Protein AF-A0A7H4N8R5-F1 (afdb_monomer)

Organism: NCBI:txid1134687

Sequence (79 aa):
MLNLTLPAEAGLITPQPGEVLMVTNADLREPANVTCWPTQKLFEQRLETALETLGYRLRRGPSGQRAARSRVYQQPERR

Solvent-accessible surface area (backbone atoms only — not comparable to full-atom values): 5299 Å² total; per-residue (Å²): 134,90,87,79,84,76,77,80,81,70,73,70,45,71,70,57,93,57,42,44,74,47,72,82,87,76,65,94,49,62,71,65,40,65,71,42,46,70,61,50,53,54,53,50,52,54,48,38,57,57,34,44,80,73,67,31,44,72,41,82,48,66,87,94,56,50,59,72,78,74,85,78,80,75,76,78,82,84,126

Mean predicted aligned error: 7.95 Å

Nearest PDB structures (foldseek):
  2e7g-assembly1_A  TM=4.656E-01  e=4.820E+00  Homo sapiens

Radius of gyration: 15.93 Å; Cα contacts (8 Å, |Δi|>4): 54; chains: 1; bounding box: 28×38×39 Å

Secondary structure (DSSP, 8-state):
-----PPPPPPPB-PPTTEEEE-PPPPSSHHHHHHHHHHHHHHHHHHHHHHHHTT-EEEEPPTTPPBSS----PPPP--

Structure (mmCIF, N/CA/C/O backbone):
data_AF-A0A7H4N8R5-F1
#
_entry.id   AF-A0A7H4N8R5-F1
#
loop_
_atom_site.group_PDB
_atom_site.id
_atom_site.type_symbol
_atom_site.label_atom_id
_atom_site.label_alt_id
_atom_site.label_comp_id
_atom_site.label_asym_id
_atom_site.label_entity_id
_atom_site.label_seq_id
_atom_site.pdbx_PDB_ins_code
_atom_site.Cartn_x
_atom_site.Cartn_y
_atom_site.Cartn_z
_atom_site.occupancy
_atom_site.B_iso_or_equiv
_atom_site.auth_seq_id
_atom_site.auth_comp_id
_atom_site.auth_asym_id
_atom_site.auth_atom_id
_atom_site.pdbx_PDB_model_num
ATOM 1 N N . MET A 1 1 ? 0.076 -27.790 -26.094 1.00 63.09 1 MET A N 1
ATOM 2 C CA . MET A 1 1 ? -0.839 -27.494 -24.972 1.00 63.09 1 MET A CA 1
ATOM 3 C C . MET A 1 1 ? 0.016 -27.433 -23.715 1.00 63.09 1 MET A C 1
ATOM 5 O O . MET A 1 1 ? 0.741 -28.388 -23.470 1.00 63.09 1 MET A O 1
ATOM 9 N N . LEU A 1 2 ? 0.053 -26.301 -23.012 1.00 75.62 2 LEU A N 1
ATOM 10 C CA . LEU A 1 2 ? 0.833 -26.168 -21.775 1.00 75.62 2 LEU A CA 1
ATOM 11 C C . LEU A 1 2 ? 0.070 -26.859 -20.640 1.00 75.62 2 LEU A C 1
ATOM 13 O O . LEU A 1 2 ? -1.077 -26.505 -20.385 1.00 75.62 2 LEU A O 1
ATOM 17 N N . ASN A 1 3 ? 0.695 -27.843 -19.992 1.00 81.00 3 ASN A N 1
ATOM 18 C CA . ASN A 1 3 ? 0.148 -28.491 -18.803 1.00 81.00 3 ASN A CA 1
ATOM 19 C C . ASN A 1 3 ? 0.772 -27.807 -17.582 1.00 81.00 3 ASN A C 1
ATOM 21 O O . ASN A 1 3 ? 1.937 -28.044 -17.262 1.00 81.00 3 ASN A O 1
ATOM 25 N N . LEU A 1 4 ? 0.032 -26.876 -16.979 1.00 84.31 4 LEU A N 1
ATOM 26 C CA . LEU A 1 4 ? 0.502 -26.058 -15.863 1.00 84.31 4 LEU A CA 1
ATOM 27 C C . LEU A 1 4 ? -0.147 -26.544 -14.570 1.00 84.31 4 LEU A C 1
ATOM 29 O O . LEU A 1 4 ? -1.357 -26.417 -14.391 1.00 84.31 4 LEU A O 1
ATOM 33 N N . THR A 1 5 ? 0.670 -27.065 -13.659 1.00 86.81 5 THR A N 1
ATOM 34 C CA . THR A 1 5 ? 0.250 -27.367 -12.290 1.00 86.81 5 THR A CA 1
ATOM 35 C C . THR A 1 5 ? 0.500 -26.131 -11.437 1.00 86.81 5 THR A C 1
ATOM 37 O O . THR A 1 5 ? 1.649 -25.783 -11.165 1.00 86.81 5 THR A O 1
ATOM 40 N N . LEU A 1 6 ? -0.570 -25.436 -11.052 1.00 83.75 6 LEU A N 1
ATOM 41 C CA . LEU A 1 6 ? -0.465 -24.294 -10.148 1.00 83.75 6 LEU A CA 1
ATOM 42 C C . LEU A 1 6 ? -0.176 -24.774 -8.715 1.00 83.75 6 LEU A C 1
ATOM 44 O O . LEU A 1 6 ? -0.657 -25.840 -8.320 1.00 83.75 6 LEU A O 1
ATOM 48 N N . PRO A 1 7 ? 0.593 -24.006 -7.925 1.00 84.12 7 PRO A N 1
ATOM 49 C CA . PRO A 1 7 ? 0.756 -24.283 -6.505 1.00 84.12 7 PRO A CA 1
ATOM 50 C C . PRO A 1 7 ? -0.591 -24.179 -5.778 1.00 84.12 7 PRO A C 1
ATOM 52 O O . PRO A 1 7 ? -1.502 -23.479 -6.224 1.00 84.12 7 PRO A O 1
ATOM 55 N N . ALA A 1 8 ? -0.706 -24.873 -4.644 1.00 83.00 8 ALA A N 1
ATOM 56 C CA . ALA A 1 8 ? -1.897 -24.800 -3.806 1.00 83.00 8 ALA A CA 1
ATOM 57 C C . ALA A 1 8 ? -2.165 -23.349 -3.368 1.00 83.00 8 ALA A C 1
ATOM 59 O O . ALA A 1 8 ? -1.233 -22.618 -3.020 1.00 83.00 8 ALA A O 1
ATOM 60 N N . GLU A 1 9 ? -3.436 -22.939 -3.394 1.00 80.06 9 GLU A N 1
ATOM 61 C CA . GLU A 1 9 ? -3.842 -21.591 -2.994 1.00 80.06 9 GLU A CA 1
ATOM 62 C C . GLU A 1 9 ? -3.472 -21.360 -1.523 1.00 80.06 9 GLU A C 1
ATOM 64 O O . GLU A 1 9 ? -3.746 -22.187 -0.649 1.00 80.06 9 GLU A O 1
ATOM 69 N N . ALA A 1 10 ? -2.820 -20.232 -1.250 1.00 79.62 10 ALA A N 1
ATOM 70 C CA . ALA A 1 10 ? -2.510 -19.842 0.114 1.00 79.62 10 ALA A CA 1
ATOM 71 C C . ALA A 1 10 ? -3.798 -19.514 0.889 1.00 79.62 10 ALA A C 1
ATOM 73 O O . ALA A 1 10 ? -4.802 -19.080 0.322 1.00 79.62 10 ALA A O 1
ATOM 74 N N . GLY A 1 11 ? -3.757 -19.715 2.208 1.00 81.31 11 GLY A N 1
ATOM 75 C CA . GLY A 1 11 ? -4.895 -19.448 3.085 1.00 81.31 11 GLY A CA 1
ATOM 76 C C . GLY A 1 11 ? -5.349 -17.986 3.057 1.00 81.31 11 GLY A C 1
ATOM 77 O O . GLY A 1 11 ? -4.581 -17.072 2.755 1.00 81.31 11 GLY A O 1
ATOM 78 N N . LEU A 1 12 ? -6.617 -17.762 3.406 1.00 83.19 12 LEU A N 1
ATOM 79 C CA . LEU A 1 12 ? -7.185 -16.418 3.487 1.00 83.19 12 LEU A CA 1
ATOM 80 C C . LEU A 1 12 ? -6.500 -15.599 4.583 1.00 83.19 12 LEU A C 1
ATOM 82 O O . LEU A 1 12 ? -6.367 -16.048 5.723 1.00 83.19 12 LEU A O 1
ATOM 86 N N . ILE A 1 13 ? -6.152 -14.353 4.264 1.00 84.62 13 ILE A N 1
ATOM 87 C CA . ILE A 1 13 ? -5.657 -13.400 5.258 1.00 84.62 13 ILE A CA 1
ATOM 88 C C . ILE A 1 13 ? -6.841 -12.629 5.832 1.00 84.62 13 ILE A C 1
ATOM 90 O O . ILE A 1 13 ? -7.669 -12.084 5.098 1.00 84.62 13 ILE A O 1
ATOM 94 N N . THR A 1 14 ? -6.892 -12.537 7.159 1.00 86.69 14 THR A N 1
ATOM 95 C CA . THR A 1 14 ? -7.869 -11.710 7.872 1.00 86.69 14 THR A CA 1
ATOM 96 C C . THR A 1 14 ? -7.150 -10.528 8.525 1.00 86.69 14 THR A C 1
ATOM 98 O O . THR A 1 14 ? -6.135 -10.752 9.188 1.00 86.69 14 THR A O 1
ATOM 101 N N . PRO A 1 15 ? -7.615 -9.280 8.324 1.00 89.62 15 PRO A N 1
ATOM 102 C CA . PRO A 1 15 ? -7.077 -8.134 9.044 1.00 89.62 15 PRO A CA 1
ATOM 103 C C . PRO A 1 15 ? -7.441 -8.195 10.527 1.00 89.62 15 PRO A C 1
ATOM 105 O O . PRO A 1 15 ? -8.519 -8.670 10.891 1.00 89.62 15 PRO A O 1
ATOM 108 N N . GLN A 1 16 ? -6.561 -7.674 11.377 1.00 90.81 16 GLN A N 1
ATOM 109 C CA . GLN A 1 16 ? -6.884 -7.443 12.785 1.00 90.81 16 GLN A CA 1
ATOM 110 C C . GLN A 1 16 ? -7.932 -6.322 12.942 1.00 90.81 16 GLN A C 1
ATOM 112 O O . GLN A 1 16 ? -8.115 -5.508 12.032 1.00 90.81 16 GLN A O 1
ATOM 117 N N . PRO A 1 17 ? -8.633 -6.228 14.087 1.00 92.88 17 PRO A N 1
ATOM 118 C CA . PRO A 1 17 ? -9.485 -5.076 14.373 1.00 92.88 17 PRO A CA 1
ATOM 119 C C . PRO A 1 17 ? -8.705 -3.758 14.242 1.00 92.88 17 PRO A C 1
ATOM 121 O O . PRO A 1 17 ? -7.620 -3.618 14.802 1.00 92.88 17 PRO A O 1
ATOM 124 N N . GLY A 1 18 ? -9.249 -2.800 13.485 1.00 93.69 18 GLY A N 1
ATOM 125 C CA . GLY A 1 18 ? -8.578 -1.525 13.196 1.00 93.69 18 GLY A CA 1
ATOM 126 C C . GLY A 1 18 ? -7.483 -1.602 12.122 1.00 93.69 18 GLY A C 1
ATOM 127 O O . GLY A 1 18 ? -6.823 -0.601 11.863 1.00 93.69 18 GLY A O 1
ATOM 128 N N . GLU A 1 19 ? -7.289 -2.751 11.470 1.00 94.25 19 GLU A N 1
ATOM 129 C CA . GLU A 1 19 ? -6.321 -2.922 10.384 1.00 94.25 19 GLU A CA 1
ATOM 130 C C . GLU A 1 19 ? -6.996 -2.861 9.004 1.00 94.25 19 GLU A C 1
ATOM 132 O O . GLU A 1 19 ? -8.047 -3.460 8.766 1.00 94.25 19 GLU A O 1
ATOM 137 N N . VAL A 1 20 ? -6.356 -2.167 8.064 1.00 93.06 20 VAL A N 1
ATOM 138 C CA . VAL A 1 20 ? -6.735 -2.102 6.650 1.00 93.06 20 VAL A CA 1
ATOM 139 C C . VAL A 1 20 ? -5.684 -2.837 5.827 1.00 93.06 20 VAL A C 1
ATOM 141 O O . VAL A 1 20 ? -4.500 -2.511 5.891 1.00 93.06 20 VAL A O 1
ATOM 144 N N . LEU A 1 21 ? -6.110 -3.809 5.014 1.00 91.62 21 LEU A N 1
ATOM 145 C CA . LEU A 1 21 ? -5.221 -4.497 4.076 1.00 91.62 21 LEU A CA 1
ATOM 146 C C . LEU A 1 21 ? -5.176 -3.777 2.733 1.00 91.62 21 LEU A C 1
ATOM 148 O O . LEU A 1 21 ? -6.181 -3.704 2.027 1.00 91.62 21 LEU A O 1
ATOM 152 N N . MET A 1 22 ? -3.991 -3.304 2.360 1.00 90.19 22 MET A N 1
ATOM 153 C CA . MET A 1 22 ? -3.731 -2.709 1.055 1.00 90.19 22 MET A CA 1
ATOM 154 C C . MET A 1 22 ? -3.175 -3.752 0.093 1.00 90.19 22 MET A C 1
ATOM 156 O O . MET A 1 22 ? -2.097 -4.300 0.318 1.00 90.19 22 MET A O 1
ATOM 160 N N . VAL A 1 23 ? -3.883 -3.983 -1.008 1.00 86.75 23 VAL A N 1
ATOM 161 C CA . VAL A 1 23 ? -3.427 -4.839 -2.106 1.00 86.75 23 VAL A CA 1
ATOM 162 C C . VAL A 1 23 ? -3.179 -3.955 -3.318 1.00 86.75 23 VAL A C 1
ATOM 164 O O . VAL A 1 23 ? -4.079 -3.253 -3.773 1.00 86.75 23 VAL A O 1
ATOM 167 N N . THR A 1 24 ? -1.955 -3.980 -3.836 1.00 82.44 24 THR A N 1
ATOM 168 C CA . THR A 1 24 ? -1.589 -3.219 -5.032 1.00 82.44 24 THR A CA 1
ATOM 169 C C . THR A 1 24 ? -1.724 -4.102 -6.258 1.00 82.44 24 THR A C 1
ATOM 171 O O . THR A 1 24 ? -1.125 -5.176 -6.308 1.00 82.44 24 THR A O 1
ATOM 174 N N . ASN A 1 25 ? -2.488 -3.640 -7.244 1.00 81.56 25 ASN A N 1
ATOM 175 C CA . ASN A 1 25 ? -2.532 -4.254 -8.563 1.00 81.56 25 ASN A CA 1
ATOM 176 C C . ASN A 1 25 ? -1.467 -3.600 -9.451 1.00 81.56 25 ASN A C 1
ATOM 178 O O . ASN A 1 25 ? -1.428 -2.375 -9.542 1.00 81.56 25 ASN A O 1
ATOM 182 N N . ALA A 1 26 ? -0.609 -4.407 -10.067 1.00 82.44 26 ALA A N 1
ATOM 183 C CA . ALA A 1 26 ? 0.455 -3.937 -10.946 1.00 82.44 26 ALA A CA 1
ATOM 184 C C . ALA A 1 26 ? 0.058 -4.125 -12.418 1.00 82.44 26 ALA A C 1
ATOM 186 O O . ALA A 1 26 ? -0.697 -5.037 -12.754 1.00 82.44 26 ALA A O 1
ATOM 187 N N . ASP A 1 27 ? 0.586 -3.279 -13.302 1.00 90.12 27 ASP A N 1
ATOM 188 C CA . ASP A 1 27 ? 0.504 -3.494 -14.748 1.00 90.12 27 ASP A CA 1
ATOM 189 C C . ASP A 1 27 ? 1.283 -4.772 -15.113 1.00 90.12 27 ASP A C 1
ATOM 191 O O . ASP A 1 27 ? 2.269 -5.124 -14.464 1.00 90.12 27 ASP A O 1
ATOM 195 N N . LEU A 1 28 ? 0.870 -5.489 -16.157 1.00 89.12 28 LEU A N 1
ATOM 196 C CA . LEU A 1 28 ? 1.611 -6.671 -16.615 1.00 89.12 28 LEU A CA 1
ATOM 197 C C . LEU A 1 28 ? 2.929 -6.292 -17.315 1.00 89.12 28 LEU A C 1
ATOM 199 O O . LEU A 1 28 ? 3.811 -7.132 -17.479 1.00 89.12 28 LEU A O 1
ATOM 203 N N . ARG A 1 29 ? 3.075 -5.029 -17.730 1.00 90.75 29 ARG A N 1
ATOM 204 C CA . ARG A 1 29 ? 4.272 -4.472 -18.358 1.00 90.75 29 ARG A C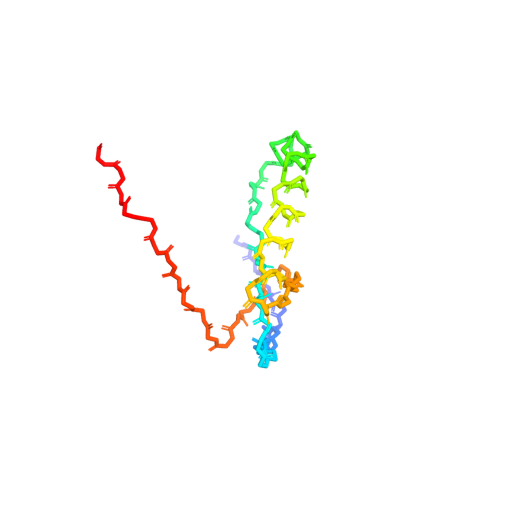A 1
ATOM 205 C C . ARG A 1 29 ? 5.168 -3.872 -17.283 1.00 90.75 29 ARG A C 1
ATOM 207 O O . ARG A 1 29 ? 4.869 -2.820 -16.720 1.00 90.75 29 ARG A O 1
ATOM 214 N N . GLU A 1 30 ? 6.316 -4.499 -17.059 1.00 90.81 30 GLU A N 1
ATOM 215 C CA . GLU A 1 30 ? 7.315 -4.029 -16.095 1.00 90.81 30 GLU A CA 1
ATOM 216 C C . GLU A 1 30 ? 7.684 -2.538 -16.251 1.00 90.81 30 GLU A C 1
ATOM 218 O O . GLU A 1 30 ? 7.646 -1.831 -15.241 1.00 90.81 30 GLU A O 1
ATOM 223 N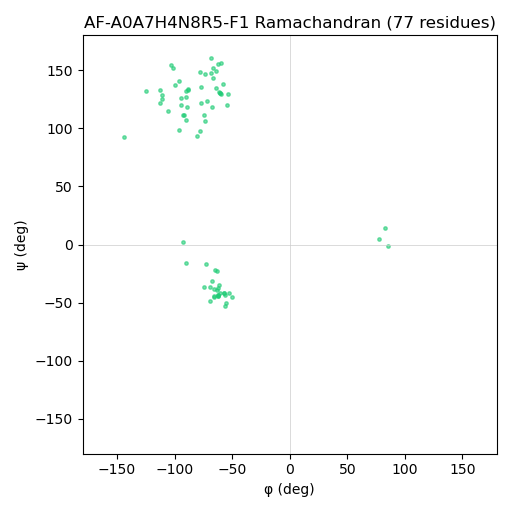 N . PRO A 1 31 ? 7.931 -1.994 -17.463 1.00 93.38 31 PRO A N 1
ATOM 224 C CA . PRO A 1 31 ? 8.324 -0.591 -17.599 1.00 93.38 31 PRO A CA 1
ATOM 225 C C . PRO A 1 31 ? 7.265 0.390 -17.082 1.00 93.38 31 PRO A C 1
ATOM 227 O O . PRO A 1 31 ? 7.612 1.416 -16.503 1.00 93.38 31 PRO A O 1
ATOM 230 N N . ALA A 1 32 ? 5.977 0.062 -17.243 1.00 88.56 32 ALA A N 1
ATOM 231 C CA . ALA A 1 32 ? 4.884 0.907 -16.767 1.00 88.56 32 ALA A CA 1
ATOM 232 C C . ALA A 1 32 ? 4.868 0.995 -15.232 1.00 88.56 32 ALA A C 1
ATOM 234 O O . ALA A 1 32 ? 4.651 2.074 -14.680 1.00 88.56 32 ALA A O 1
ATOM 235 N N . ASN A 1 33 ? 5.167 -0.117 -14.553 1.00 91.62 33 ASN A N 1
ATOM 236 C CA . ASN A 1 33 ? 5.266 -0.164 -13.096 1.00 91.62 33 ASN A CA 1
ATOM 237 C C . ASN A 1 33 ? 6.479 0.612 -12.576 1.00 91.62 33 ASN A C 1
ATOM 239 O O . ASN A 1 33 ? 6.343 1.432 -11.672 1.00 91.62 33 ASN A O 1
ATOM 243 N N . VAL A 1 34 ? 7.660 0.384 -13.163 1.00 93.94 34 VAL A N 1
ATOM 244 C CA . VAL A 1 34 ? 8.910 1.029 -12.724 1.00 93.94 34 VAL A CA 1
ATOM 245 C C . VAL A 1 34 ? 8.773 2.550 -12.753 1.00 93.94 34 VAL A C 1
ATOM 247 O O . VAL A 1 34 ? 9.148 3.229 -11.797 1.00 93.94 34 VAL A O 1
ATOM 250 N N . THR A 1 35 ? 8.178 3.087 -13.822 1.00 94.44 35 THR A N 1
ATOM 251 C CA . THR A 1 35 ? 7.915 4.524 -13.947 1.00 94.44 35 THR A CA 1
ATOM 252 C C . THR A 1 35 ? 6.964 5.043 -12.865 1.00 94.44 35 THR A C 1
ATOM 254 O O . THR A 1 35 ? 7.164 6.154 -12.374 1.00 94.44 35 THR A O 1
ATOM 257 N N . CYS A 1 36 ? 5.944 4.276 -12.460 1.00 92.69 36 CYS A N 1
ATOM 258 C CA . CYS A 1 36 ? 4.931 4.747 -11.513 1.00 92.69 36 CYS A CA 1
ATOM 259 C C . CYS A 1 36 ? 5.260 4.491 -10.033 1.00 92.69 36 CYS A C 1
ATOM 261 O O . CYS A 1 36 ? 4.649 5.123 -9.168 1.00 92.69 36 CYS A O 1
ATOM 263 N N . TRP A 1 37 ? 6.218 3.616 -9.709 1.00 93.12 37 TRP A N 1
ATOM 264 C CA . TRP A 1 37 ? 6.558 3.260 -8.323 1.00 93.12 37 TRP A CA 1
ATOM 265 C C . TRP A 1 37 ? 6.853 4.444 -7.391 1.00 93.12 37 TRP A C 1
ATOM 267 O O . TRP A 1 37 ? 6.361 4.417 -6.258 1.00 93.12 37 TRP A O 1
ATOM 277 N N . PRO A 1 38 ? 7.593 5.499 -7.796 1.00 95.56 38 PRO A N 1
ATOM 278 C CA . PRO A 1 38 ? 7.844 6.633 -6.907 1.00 95.56 38 PRO A CA 1
ATOM 279 C C . PRO A 1 38 ? 6.550 7.350 -6.511 1.00 95.56 38 PRO A C 1
ATOM 281 O O . PRO A 1 38 ? 6.326 7.655 -5.338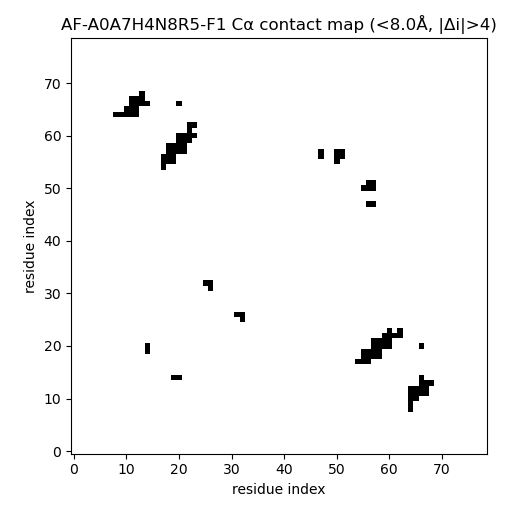 1.00 95.56 38 PRO A O 1
ATOM 284 N N . THR A 1 39 ? 5.666 7.568 -7.485 1.00 95.25 39 THR A N 1
ATOM 285 C CA . THR A 1 39 ? 4.357 8.186 -7.267 1.00 95.25 39 THR A CA 1
ATOM 286 C C . THR A 1 39 ? 3.468 7.290 -6.416 1.00 95.25 39 THR A C 1
ATOM 288 O O . THR A 1 39 ? 2.863 7.767 -5.459 1.00 95.25 39 THR A O 1
ATOM 291 N N . GLN A 1 40 ? 3.433 5.989 -6.704 1.00 93.56 40 GLN A N 1
ATOM 292 C CA . GLN A 1 40 ? 2.694 5.014 -5.910 1.00 93.56 40 GLN A CA 1
ATOM 293 C C . GLN A 1 40 ? 3.121 5.065 -4.437 1.00 93.56 40 GLN A C 1
ATOM 295 O O . GLN A 1 40 ? 2.270 5.231 -3.567 1.00 93.56 40 GLN A O 1
ATOM 300 N N . LYS A 1 41 ? 4.428 5.022 -4.153 1.00 94.50 41 LYS A N 1
ATOM 301 C CA . LYS A 1 41 ? 4.961 5.089 -2.784 1.00 94.50 41 LYS A CA 1
ATOM 302 C C . LYS A 1 41 ? 4.518 6.357 -2.048 1.00 94.50 41 LYS A C 1
ATOM 304 O O . LYS A 1 41 ? 4.141 6.283 -0.882 1.00 94.50 41 LYS A O 1
ATOM 309 N N . LEU A 1 42 ? 4.520 7.508 -2.725 1.00 96.62 42 LEU A N 1
ATOM 310 C CA . LEU A 1 42 ? 4.050 8.771 -2.146 1.00 96.62 42 LEU A CA 1
ATOM 311 C C . LEU A 1 42 ? 2.564 8.712 -1.765 1.00 96.62 42 LEU A C 1
ATOM 313 O O . LEU A 1 42 ? 2.181 9.177 -0.692 1.00 96.62 42 LEU A O 1
ATOM 317 N N . PHE A 1 43 ? 1.715 8.159 -2.632 1.00 95.62 43 PHE A N 1
ATOM 318 C CA . PHE A 1 43 ? 0.286 8.033 -2.343 1.00 95.62 43 PHE A CA 1
ATOM 319 C C . PHE A 1 43 ? 0.000 7.010 -1.244 1.00 95.62 43 PHE A C 1
ATOM 321 O O . PHE A 1 43 ? -0.870 7.256 -0.415 1.00 95.62 43 PHE A O 1
ATOM 328 N N . GLU A 1 44 ? 0.753 5.913 -1.190 1.00 95.06 44 GLU A N 1
ATOM 329 C CA . GLU A 1 44 ? 0.643 4.917 -0.122 1.00 95.06 44 GLU A CA 1
ATOM 330 C C . GLU A 1 44 ? 0.990 5.510 1.247 1.00 95.06 44 GLU A C 1
ATOM 332 O O . GLU A 1 44 ? 0.240 5.309 2.195 1.00 95.06 44 GLU A O 1
ATOM 337 N N . GLN A 1 45 ? 2.056 6.312 1.337 1.00 96.88 45 GLN A N 1
ATOM 338 C CA . GLN A 1 45 ? 2.419 7.019 2.572 1.00 96.88 45 GLN A CA 1
ATOM 339 C C . GLN A 1 45 ? 1.336 8.012 3.003 1.00 96.88 45 GLN A C 1
ATOM 341 O O . GLN A 1 45 ? 0.957 8.065 4.168 1.00 96.88 45 GLN A O 1
ATOM 346 N N . ARG A 1 46 ? 0.788 8.786 2.058 1.00 97.62 46 ARG A N 1
ATOM 347 C CA . ARG A 1 46 ? -0.309 9.724 2.351 1.00 97.62 46 ARG A CA 1
ATOM 348 C C . ARG A 1 46 ? -1.568 9.001 2.822 1.00 97.62 46 ARG A C 1
ATOM 350 O O . ARG A 1 46 ? -2.253 9.501 3.711 1.00 97.62 46 ARG A O 1
ATOM 357 N N . LEU A 1 47 ? -1.871 7.850 2.224 1.00 96.31 47 LEU A N 1
ATOM 358 C CA . LEU A 1 47 ? -2.995 7.014 2.625 1.00 96.31 47 LEU A CA 1
ATOM 359 C C . LEU A 1 47 ? -2.789 6.454 4.034 1.00 96.31 47 LEU A C 1
ATOM 361 O O . LEU A 1 47 ? -3.714 6.512 4.836 1.00 96.31 47 LEU A O 1
ATOM 365 N N . GLU A 1 48 ? -1.594 5.951 4.341 1.00 96.75 48 GLU A N 1
ATOM 366 C CA . GLU A 1 48 ? -1.235 5.466 5.676 1.00 96.75 48 GLU A CA 1
ATOM 367 C C . GLU A 1 48 ? -1.440 6.558 6.730 1.00 96.75 48 GLU A C 1
ATOM 369 O O . GLU A 1 48 ? -2.231 6.366 7.650 1.00 96.75 48 GLU A O 1
ATOM 374 N N . THR A 1 49 ? -0.859 7.745 6.529 1.00 97.88 49 THR A N 1
ATOM 375 C CA . THR A 1 49 ? -1.040 8.883 7.444 1.00 97.88 49 THR A CA 1
ATOM 376 C C . THR A 1 49 ? -2.514 9.262 7.612 1.00 97.88 49 THR A C 1
ATOM 378 O O . THR A 1 49 ? -2.963 9.531 8.722 1.00 97.88 49 THR A O 1
ATOM 381 N N . ALA A 1 50 ? -3.299 9.279 6.531 1.00 97.81 50 ALA A N 1
ATOM 382 C CA . ALA A 1 50 ? -4.723 9.603 6.608 1.00 97.81 50 ALA A CA 1
AT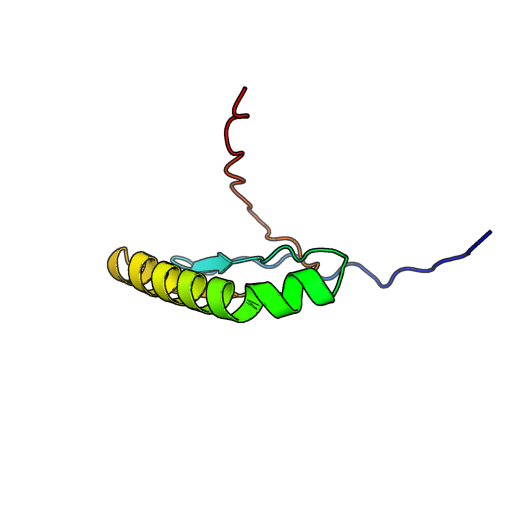OM 383 C C . ALA A 1 50 ? -5.544 8.535 7.352 1.00 97.81 50 ALA A C 1
ATOM 385 O O . ALA A 1 50 ? -6.541 8.860 7.988 1.00 97.81 50 ALA A O 1
ATOM 386 N N . LEU A 1 51 ? -5.154 7.264 7.276 1.00 97.19 51 LEU A N 1
ATOM 387 C CA . LEU A 1 51 ? -5.810 6.189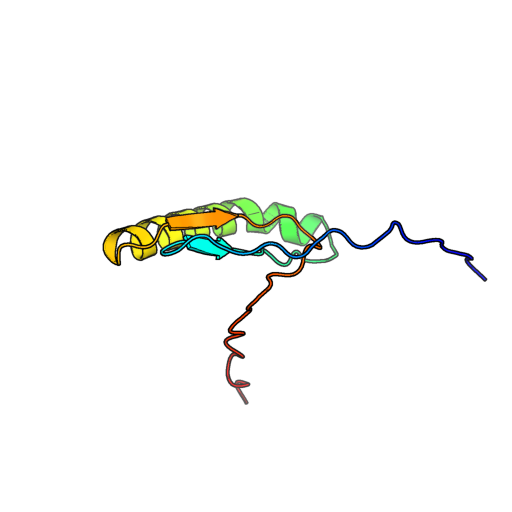 8.018 1.00 97.19 51 LEU A CA 1
ATOM 388 C C . LEU A 1 51 ? -5.443 6.222 9.503 1.00 97.19 51 LEU A C 1
ATOM 390 O O . LEU A 1 51 ? -6.317 6.003 10.342 1.00 97.19 51 LEU A O 1
ATOM 394 N N . GLU A 1 52 ? -4.198 6.566 9.832 1.00 97.31 52 GLU A N 1
ATOM 395 C CA . GLU A 1 52 ? -3.742 6.724 11.215 1.00 97.31 52 GLU A CA 1
ATOM 396 C C . GLU A 1 52 ? -4.518 7.817 11.956 1.00 97.31 52 GLU A C 1
ATOM 398 O O . GLU A 1 52 ? -4.936 7.602 13.095 1.00 97.31 52 GLU A O 1
ATOM 403 N N . THR A 1 53 ? -4.802 8.957 11.311 1.00 97.69 53 THR A N 1
ATOM 404 C CA . THR A 1 53 ? -5.625 10.021 11.925 1.00 97.69 53 THR A CA 1
ATOM 405 C C . THR A 1 53 ? -7.068 9.586 12.184 1.00 97.69 53 THR A C 1
ATOM 407 O O . THR A 1 53 ? -7.735 10.152 13.049 1.00 97.69 53 THR A O 1
ATOM 410 N N . LEU A 1 54 ? -7.543 8.561 11.474 1.00 96.81 54 LEU A N 1
ATOM 411 C CA . LEU A 1 54 ? -8.858 7.947 11.653 1.00 96.81 54 LEU A CA 1
ATOM 412 C C . LEU A 1 54 ? -8.833 6.747 12.618 1.00 96.81 54 LEU A C 1
ATOM 414 O O . LEU A 1 54 ? -9.868 6.113 12.823 1.00 96.81 54 LEU A O 1
ATOM 418 N N . GLY A 1 55 ? -7.679 6.429 13.215 1.00 96.88 55 GLY A N 1
ATOM 419 C CA . GLY A 1 55 ? -7.516 5.325 14.165 1.00 96.88 55 GLY A CA 1
ATOM 420 C C . GLY A 1 55 ? -7.310 3.949 13.524 1.00 96.88 55 GLY A C 1
ATOM 421 O O . GLY A 1 55 ? -7.428 2.937 14.215 1.00 96.88 55 GLY A O 1
ATOM 422 N N . TYR A 1 56 ? -7.001 3.893 12.227 1.00 97.31 56 TYR A N 1
ATOM 423 C CA . TYR A 1 56 ? -6.705 2.655 11.509 1.00 97.31 56 TYR A CA 1
ATOM 424 C C . TYR A 1 56 ? -5.204 2.483 11.268 1.00 97.31 56 TYR A C 1
ATOM 426 O O . TYR A 1 56 ? -4.457 3.453 11.173 1.00 97.31 56 TYR A O 1
ATOM 434 N N . ARG A 1 57 ? -4.759 1.234 11.112 1.00 96.31 57 ARG A N 1
ATOM 435 C CA . ARG A 1 57 ? -3.397 0.894 10.676 1.00 96.31 57 ARG A CA 1
ATOM 436 C C . ARG A 1 57 ? -3.422 0.250 9.302 1.00 96.31 57 ARG A C 1
ATOM 438 O O . ARG A 1 57 ? -4.211 -0.662 9.062 1.00 96.31 57 ARG A O 1
ATOM 445 N N . LEU A 1 58 ? -2.547 0.697 8.411 1.00 94.56 58 LEU A N 1
ATOM 446 C CA . LEU A 1 58 ? -2.406 0.112 7.084 1.00 94.56 58 LEU A CA 1
ATOM 447 C C . LEU A 1 58 ? -1.402 -1.047 7.127 1.00 94.56 58 LEU A C 1
ATOM 449 O O . LEU A 1 58 ? -0.302 -0.907 7.650 1.00 94.56 58 LEU A O 1
ATOM 453 N N . ARG A 1 59 ? -1.753 -2.190 6.534 1.00 91.94 59 ARG A N 1
ATOM 454 C CA . ARG A 1 59 ? -0.817 -3.289 6.272 1.00 91.94 59 ARG A CA 1
ATOM 455 C C . ARG A 1 59 ? -0.839 -3.649 4.800 1.00 91.94 59 ARG A C 1
ATOM 457 O O . ARG A 1 59 ? -1.894 -3.871 4.209 1.00 91.94 59 ARG A O 1
ATOM 464 N N . ARG A 1 60 ? 0.344 -3.768 4.201 1.00 89.00 60 ARG A N 1
ATOM 465 C CA . ARG A 1 60 ? 0.475 -4.253 2.828 1.00 89.00 60 ARG A CA 1
ATOM 466 C C . ARG A 1 60 ? 0.183 -5.754 2.782 1.00 89.00 60 ARG A C 1
ATOM 468 O O . ARG A 1 60 ? 0.800 -6.540 3.501 1.00 89.00 60 ARG A O 1
ATOM 475 N N . GLY A 1 61 ? -0.783 -6.139 1.959 1.00 83.19 61 GLY A N 1
ATOM 476 C CA . GLY A 1 61 ? -1.113 -7.528 1.687 1.00 83.19 61 GLY A CA 1
ATOM 477 C C . GLY A 1 61 ? -0.113 -8.153 0.705 1.00 83.19 61 GLY A C 1
ATOM 478 O O . GLY A 1 61 ? 0.410 -7.452 -0.164 1.00 83.19 61 GLY A O 1
ATOM 479 N N . PRO A 1 62 ? 0.157 -9.461 0.814 1.00 72.12 62 PRO A N 1
ATOM 480 C CA . PRO A 1 62 ? 0.930 -10.182 -0.187 1.00 72.12 62 PRO A CA 1
ATOM 481 C C . PRO A 1 62 ? 0.170 -10.263 -1.516 1.00 72.12 62 PRO A C 1
ATOM 483 O O . PRO A 1 62 ? -1.054 -10.418 -1.551 1.00 72.12 62 PRO A O 1
ATOM 486 N N . SER A 1 63 ? 0.907 -10.175 -2.622 1.00 62.59 63 SER A N 1
ATOM 487 C CA . SER A 1 63 ? 0.373 -10.364 -3.969 1.00 62.59 63 SER A CA 1
ATOM 488 C C . SER A 1 63 ? -0.202 -11.778 -4.122 1.00 62.59 63 SER A C 1
ATOM 490 O O . SER A 1 63 ? 0.433 -12.766 -3.763 1.00 62.59 63 SER A O 1
ATOM 492 N N . GLY A 1 64 ? -1.431 -11.877 -4.638 1.00 61.09 64 GLY A N 1
ATOM 493 C CA . GLY A 1 64 ? -2.088 -13.156 -4.936 1.00 61.09 64 GLY A CA 1
ATOM 494 C C . GLY A 1 64 ? -2.837 -13.825 -3.776 1.00 61.09 64 GLY A C 1
ATOM 495 O O . GLY A 1 64 ? -3.455 -14.860 -3.997 1.00 61.09 64 GLY A O 1
ATOM 496 N N . GLN A 1 65 ? -2.842 -13.253 -2.568 1.00 61.09 65 GLN A N 1
ATOM 497 C CA . GLN A 1 65 ? -3.652 -13.769 -1.457 1.00 61.09 65 GLN A CA 1
ATOM 498 C C . GLN A 1 65 ? -4.976 -13.024 -1.328 1.00 61.09 65 GLN A C 1
ATOM 500 O O . GLN A 1 65 ? -5.058 -11.803 -1.474 1.00 61.09 65 GLN A O 1
ATOM 505 N N . ARG A 1 66 ? -6.034 -13.777 -1.027 1.00 59.38 66 ARG A N 1
ATOM 506 C CA . ARG A 1 66 ? -7.382 -13.236 -0.866 1.00 59.38 66 ARG A CA 1
ATOM 507 C C . ARG A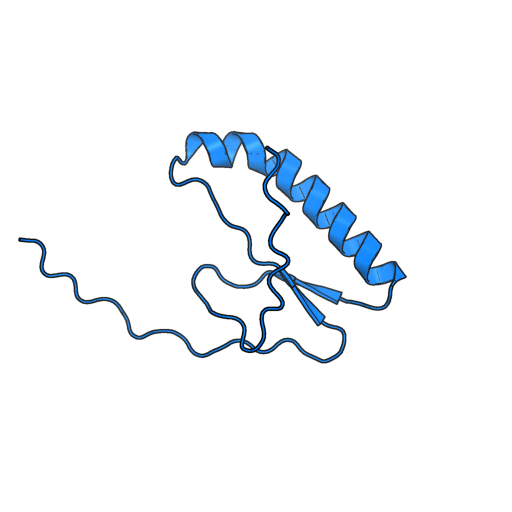 1 66 ? -7.606 -12.790 0.576 1.00 59.38 66 ARG A C 1
ATOM 509 O O . ARG A 1 66 ? -7.309 -13.514 1.526 1.00 59.38 66 ARG A O 1
ATOM 516 N N . ALA A 1 67 ? -8.171 -11.597 0.733 1.00 62.94 67 ALA A N 1
ATOM 517 C CA . ALA A 1 67 ? -8.661 -11.131 2.023 1.00 62.94 67 ALA A CA 1
ATOM 518 C C . ALA A 1 67 ? -10.004 -11.808 2.347 1.00 62.94 67 ALA A C 1
ATOM 520 O O . ALA A 1 67 ? -10.885 -11.875 1.490 1.00 62.94 67 ALA A O 1
ATOM 521 N N . ALA A 1 68 ? -10.183 -12.271 3.588 1.00 58.78 68 ALA A N 1
ATOM 522 C CA . ALA A 1 68 ? -11.384 -12.996 4.020 1.00 58.78 68 ALA A CA 1
ATOM 523 C C . ALA A 1 68 ? -12.684 -12.162 3.952 1.00 58.78 68 ALA A C 1
ATOM 525 O O . ALA A 1 68 ? -13.777 -12.719 3.864 1.00 58.78 68 ALA A O 1
ATOM 526 N N . ARG A 1 69 ? -12.578 -10.824 3.978 1.00 59.28 69 ARG A N 1
ATOM 527 C CA . ARG A 1 69 ? -13.687 -9.872 3.797 1.00 59.28 69 ARG A CA 1
ATOM 528 C C . ARG A 1 69 ? -13.210 -8.636 3.036 1.00 59.28 69 ARG A C 1
ATOM 530 O O . ARG A 1 69 ? -12.728 -7.680 3.635 1.00 59.28 69 ARG A O 1
ATOM 537 N N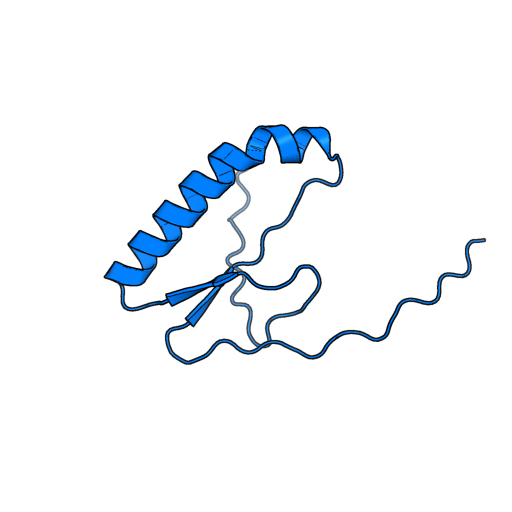 . SER A 1 70 ? -13.353 -8.639 1.718 1.00 54.94 70 SER A N 1
ATOM 538 C CA . SER A 1 70 ? -13.103 -7.470 0.872 1.00 54.94 70 SER A CA 1
ATOM 539 C C . SER A 1 70 ? -14.402 -6.693 0.654 1.00 54.94 70 SER A C 1
ATOM 541 O O . SER A 1 70 ? -15.305 -7.149 -0.045 1.00 54.94 70 SER A O 1
ATOM 543 N N . ARG A 1 71 ? -14.507 -5.487 1.225 1.00 54.53 71 ARG A N 1
ATOM 544 C CA . ARG A 1 71 ? -15.489 -4.500 0.755 1.00 54.53 71 ARG A CA 1
ATOM 545 C C . ARG A 1 71 ? -14.877 -3.837 -0.476 1.00 54.53 71 ARG A C 1
ATOM 547 O O . ARG A 1 71 ? -14.062 -2.929 -0.356 1.00 54.53 71 ARG A O 1
ATOM 554 N N . VAL A 1 72 ? -15.189 -4.363 -1.657 1.00 53.34 72 VAL A N 1
ATOM 555 C CA . VAL A 1 72 ? -14.725 -3.780 -2.919 1.00 53.34 72 VAL A CA 1
ATOM 556 C C . VAL A 1 72 ? -15.541 -2.516 -3.167 1.00 53.34 72 VAL A C 1
ATOM 558 O O . VAL A 1 72 ? -16.744 -2.591 -3.404 1.00 53.34 72 VAL A O 1
ATOM 561 N N . TYR A 1 73 ? -14.904 -1.349 -3.091 1.00 45.31 73 TYR A N 1
ATOM 562 C CA . TYR A 1 73 ? -15.497 -0.128 -3.623 1.00 45.31 73 TYR A CA 1
ATOM 563 C C . TYR A 1 73 ? -15.319 -0.159 -5.142 1.00 45.31 73 TYR A C 1
ATOM 565 O O . TYR A 1 73 ? -14.240 0.137 -5.655 1.00 45.31 73 TYR A O 1
ATOM 573 N N . GLN A 1 74 ? -16.352 -0.589 -5.865 1.00 45.16 74 GLN A N 1
ATOM 574 C CA . GLN A 1 74 ? -16.395 -0.416 -7.313 1.00 45.16 74 GLN A CA 1
ATOM 575 C C . GLN A 1 74 ? -16.516 1.080 -7.595 1.00 45.16 74 GLN A C 1
ATOM 577 O O . GLN A 1 74 ? -17.473 1.723 -7.162 1.00 45.16 74 GLN A O 1
ATOM 582 N N . GLN A 1 75 ? -15.527 1.647 -8.291 1.00 42.72 75 GLN A N 1
ATOM 583 C CA . GLN A 1 75 ? -15.683 2.993 -8.828 1.00 42.72 75 GLN A CA 1
ATOM 584 C C . GLN A 1 75 ? -16.891 2.979 -9.777 1.00 42.72 75 GLN A C 1
ATOM 586 O O . GLN A 1 75 ? -16.959 2.088 -10.627 1.00 42.72 75 GLN A O 1
ATOM 591 N N . PRO A 1 76 ? -17.851 3.910 -9.640 1.00 41.12 76 PRO A N 1
ATOM 592 C CA . PRO A 1 76 ? -18.924 4.025 -10.615 1.00 41.12 76 PRO A CA 1
ATOM 593 C C . PRO A 1 76 ? -18.299 4.341 -11.975 1.00 41.12 76 PRO A C 1
ATOM 595 O O . PRO A 1 76 ? -17.441 5.224 -12.066 1.00 41.12 76 PRO A O 1
ATOM 598 N N . GLU A 1 77 ? -18.688 3.593 -13.010 1.00 47.66 77 GLU A N 1
ATOM 599 C CA . GLU A 1 77 ? -18.174 3.805 -14.362 1.00 47.66 77 GLU A CA 1
ATOM 600 C C . GLU A 1 77 ? -18.396 5.263 -14.770 1.00 47.66 77 GLU A C 1
ATOM 602 O O . GLU A 1 77 ? -19.525 5.764 -14.782 1.00 47.66 77 GLU A O 1
ATOM 607 N N . ARG A 1 78 ? -17.302 5.968 -15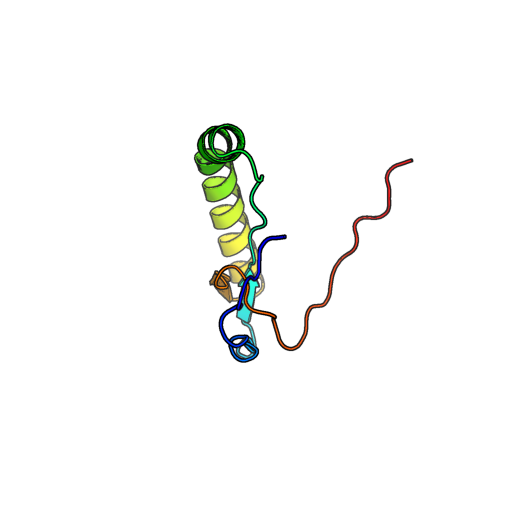.075 1.00 53.06 78 ARG A N 1
ATOM 608 C CA . ARG A 1 78 ? -17.398 7.269 -15.727 1.00 53.06 78 ARG A CA 1
ATOM 609 C C . ARG A 1 78 ? -17.778 7.015 -17.181 1.00 53.06 78 ARG A C 1
ATOM 611 O O . ARG A 1 78 ? -16.962 6.503 -17.942 1.00 53.06 78 ARG A O 1
ATOM 618 N N . ARG A 1 79 ? -19.034 7.321 -17.496 1.00 52.84 79 ARG A N 1
ATOM 619 C CA . ARG A 1 79 ? -19.571 7.389 -18.856 1.00 52.84 79 ARG A CA 1
ATOM 620 C C . ARG A 1 79 ? -18.920 8.508 -19.660 1.00 52.84 79 ARG A C 1
ATOM 622 O O . ARG A 1 79 ? -18.584 9.543 -19.037 1.00 52.84 79 ARG A O 1
#

Foldseek 3Di:
DDDDDDPDQDDADEADVQEDEDEDDDDPDPVVRVVCVVVVVVVVVVVQVVSVVVSHHYDYDDPRHHHPDDPDPDDDD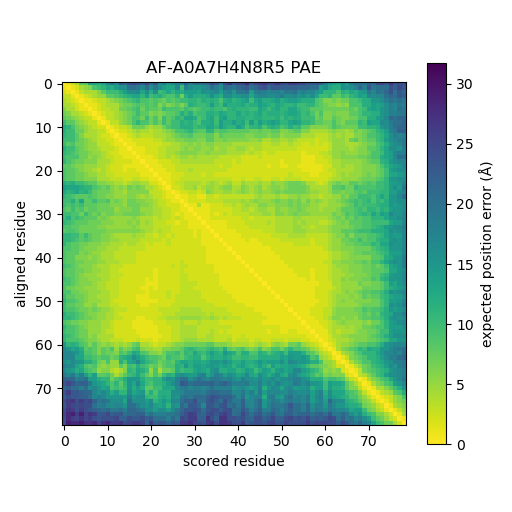DD

pLDDT: mean 82.16, std 16.41, range [41.12, 97.88]